Protein AF-A0A381VLB3-F1 (afdb_monomer)

Solvent-accessible surface area (backbone atoms only — not comparable to full-atom values): 6171 Å² total; per-residue (Å²): 112,69,66,58,53,52,51,51,50,52,49,58,56,52,54,65,74,71,56,72,93,39,59,98,64,31,48,69,50,97,71,81,54,93,46,52,43,72,80,41,72,71,58,32,36,32,46,71,58,45,47,52,40,43,41,36,32,59,76,40,69,53,92,67,98,45,54,66,68,59,22,39,35,33,28,48,66,27,35,78,75,43,78,52,72,46,52,72,92,58,93,87,38,25,97,55,68,78,83,57,78,68,134

Sequence (103 aa):
MKDIKYLILVFTLIIRFVFSQCDSAFTYFNSIPGNVNILVGDSCFYDPDLEALNDLISLNQLQYDSALDLGTQTWFNGRLKILVAGNYGNSTGVNDTIYTLPE

Foldseek 3Di:
DVVVVVVVVVVVVVVVVPDDPDPPQWDADPDADPLEAEPDADRTAGNVQQVQLVCQCVVQVADDPGSRVAARFYHYHRYTDDHDAADPVDPRHGPDGRDDGDD

Radius of gyration: 18.83 Å; Cα contacts (8 Å, |Δi|>4): 142; chains: 1; bounding box: 34×52×42 Å

Mean predicted aligned error: 6.57 Å

Nearest PDB structures (foldseek):
  2wg3-assembly1_A  TM=3.517E-01  e=3.742E+00  Homo sapiens
  2wg4-assembly1_A  TM=3.435E-01  e=3.073E+00  Mus musculus

Structure (mmCIF, N/CA/C/O backbone):
data_AF-A0A381VLB3-F1
#
_entry.id   AF-A0A381VLB3-F1
#
loop_
_atom_site.group_PDB
_atom_site.id
_atom_site.type_symbol
_atom_site.label_atom_id
_atom_site.label_alt_id
_atom_site.label_comp_id
_atom_site.label_asym_id
_atom_site.label_entity_id
_atom_site.label_seq_id
_atom_site.pdbx_PDB_ins_code
_atom_site.Cartn_x
_atom_site.Cartn_y
_atom_site.Cartn_z
_atom_site.occupancy
_atom_site.B_iso_or_equiv
_atom_site.auth_seq_id
_atom_site.auth_comp_id
_atom_site.auth_asym_id
_atom_site.auth_atom_id
_atom_site.pdbx_PDB_model_num
ATOM 1 N N . MET A 1 1 ? 16.434 -42.545 -26.735 1.00 63.44 1 MET A N 1
ATOM 2 C CA . MET A 1 1 ? 16.222 -41.108 -27.068 1.00 63.44 1 MET A CA 1
ATOM 3 C C . MET A 1 1 ? 14.887 -40.563 -26.563 1.00 63.44 1 MET A C 1
ATOM 5 O O . MET A 1 1 ? 14.882 -39.446 -26.066 1.00 63.44 1 MET A O 1
ATOM 9 N N . LYS A 1 2 ? 13.764 -41.294 -26.684 1.00 68.75 2 LYS A N 1
ATOM 10 C CA . LYS A 1 2 ? 12.469 -40.874 -26.107 1.00 68.75 2 LYS A CA 1
ATOM 11 C C . LYS A 1 2 ? 12.531 -40.751 -24.581 1.00 68.75 2 LYS A C 1
ATOM 13 O O . LYS A 1 2 ? 12.085 -39.743 -24.053 1.00 68.75 2 LYS A O 1
ATOM 18 N N . ASP A 1 3 ? 13.178 -41.695 -23.907 1.00 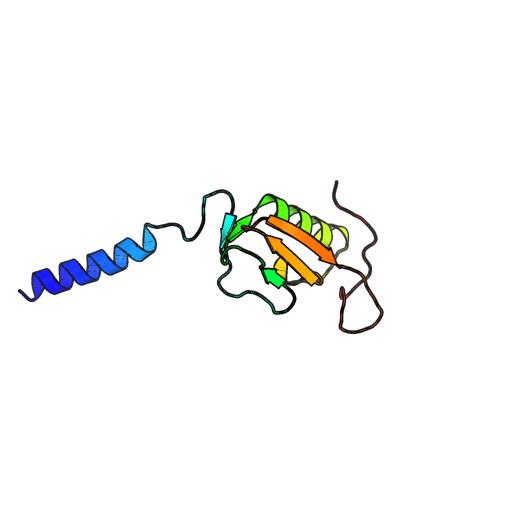76.44 3 ASP A N 1
ATOM 19 C CA . ASP A 1 3 ? 13.266 -41.727 -22.436 1.00 76.44 3 ASP A CA 1
ATOM 20 C C . ASP A 1 3 ? 14.048 -40.532 -21.872 1.00 76.44 3 ASP A C 1
ATOM 22 O O . ASP A 1 3 ? 13.633 -39.911 -20.901 1.00 76.44 3 ASP A O 1
ATOM 26 N N . ILE A 1 4 ? 15.117 -40.119 -22.563 1.00 84.19 4 ILE A N 1
ATOM 27 C CA . ILE A 1 4 ? 15.890 -38.908 -22.237 1.00 84.19 4 ILE A CA 1
ATOM 28 C C . ILE A 1 4 ? 15.030 -37.646 -22.402 1.00 84.19 4 ILE A C 1
ATOM 30 O O . ILE A 1 4 ? 15.110 -36.739 -21.582 1.00 84.19 4 ILE A O 1
ATOM 34 N N . LYS A 1 5 ? 14.169 -37.586 -23.429 1.00 83.81 5 LYS A N 1
ATOM 35 C CA . LYS A 1 5 ? 13.245 -36.455 -23.619 1.00 83.81 5 LYS A CA 1
ATOM 36 C C . LYS A 1 5 ? 12.211 -36.375 -22.495 1.00 83.81 5 LYS A C 1
ATOM 38 O O . LYS A 1 5 ? 11.954 -35.277 -22.017 1.00 83.81 5 LYS A O 1
ATOM 43 N N . TYR A 1 6 ? 11.660 -37.508 -22.051 1.00 86.00 6 TYR A N 1
ATOM 44 C CA . TYR A 1 6 ? 10.752 -37.542 -20.898 1.00 86.00 6 TYR A CA 1
ATOM 45 C C . TYR A 1 6 ? 11.456 -37.113 -19.610 1.00 86.00 6 TYR A C 1
ATOM 47 O O . TYR A 1 6 ? 10.901 -36.317 -18.860 1.00 86.00 6 TYR A O 1
ATOM 55 N N . LEU A 1 7 ? 12.695 -37.562 -19.392 1.00 86.44 7 LEU A N 1
ATOM 56 C CA . LEU A 1 7 ? 13.492 -37.169 -18.231 1.00 86.44 7 LEU A CA 1
ATOM 57 C C . LEU A 1 7 ? 13.762 -35.655 -18.205 1.00 86.44 7 LEU A C 1
ATOM 59 O O . LEU A 1 7 ? 13.572 -35.018 -17.174 1.00 86.44 7 LEU A O 1
ATOM 63 N N . ILE A 1 8 ? 14.135 -35.065 -19.347 1.00 86.31 8 ILE A N 1
ATOM 64 C CA . ILE A 1 8 ? 14.321 -33.611 -19.481 1.00 86.31 8 ILE A CA 1
ATOM 65 C C . ILE A 1 8 ? 13.006 -32.873 -19.199 1.00 86.31 8 ILE A C 1
ATOM 67 O O . ILE A 1 8 ? 13.009 -31.883 -18.476 1.00 86.31 8 ILE A O 1
ATOM 71 N N . LEU A 1 9 ? 11.879 -33.364 -19.718 1.00 85.50 9 LEU A N 1
ATOM 72 C CA . LEU A 1 9 ? 10.574 -32.721 -19.552 1.00 85.50 9 LEU A CA 1
ATOM 73 C C . LEU A 1 9 ? 10.123 -32.731 -18.081 1.00 85.50 9 LEU A C 1
ATOM 75 O O . LEU A 1 9 ? 9.722 -31.695 -17.550 1.00 85.50 9 LEU A O 1
ATOM 79 N N . VAL A 1 10 ? 10.291 -33.865 -17.395 1.00 86.62 10 VAL A N 1
ATOM 80 C CA . VAL A 1 10 ? 10.048 -33.995 -15.950 1.00 86.62 10 VAL A CA 1
ATOM 81 C C . VAL A 1 10 ? 10.972 -33.069 -15.156 1.00 86.62 10 VAL A C 1
ATOM 83 O O . VAL A 1 10 ? 10.505 -32.349 -14.279 1.00 86.62 10 VAL A O 1
ATOM 86 N N . PHE A 1 11 ? 12.259 -33.011 -15.498 1.00 84.25 11 PHE A N 1
ATOM 87 C CA . PHE A 1 11 ? 13.223 -32.138 -14.828 1.00 84.25 11 PHE A CA 1
ATOM 88 C C . PHE A 1 11 ? 12.876 -30.649 -14.991 1.00 84.25 11 PHE A C 1
ATOM 90 O O . PHE A 1 11 ? 12.895 -29.901 -14.016 1.00 84.25 11 PHE A O 1
ATOM 97 N N . THR A 1 12 ? 12.467 -30.219 -16.191 1.00 81.38 12 THR A N 1
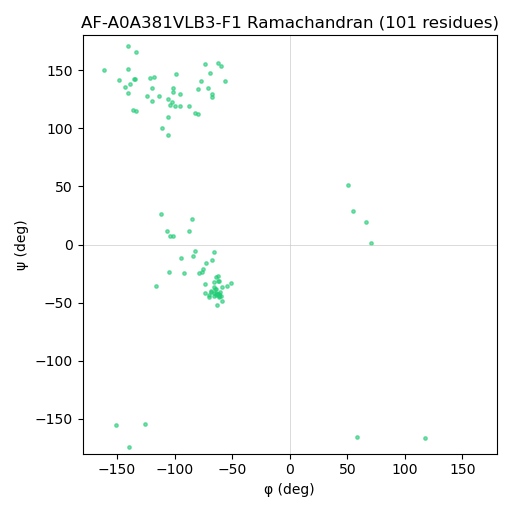ATOM 98 C CA . THR A 1 12 ? 12.019 -28.835 -16.430 1.00 81.38 12 THR A CA 1
ATOM 99 C C . THR A 1 12 ? 10.730 -28.484 -15.691 1.00 81.38 12 THR A C 1
ATOM 101 O O . THR A 1 12 ? 10.561 -27.336 -15.283 1.00 81.38 12 THR A O 1
ATOM 104 N N . LEU A 1 13 ? 9.835 -29.458 -15.493 1.00 77.75 13 LEU A N 1
ATOM 105 C CA . LEU A 1 13 ? 8.613 -29.269 -14.718 1.00 77.75 13 LEU A CA 1
ATOM 106 C C . LEU A 1 13 ? 8.940 -29.117 -13.229 1.00 77.75 13 LEU A C 1
ATOM 108 O O . LEU A 1 13 ? 8.444 -28.194 -12.599 1.00 77.75 13 LEU A O 1
ATOM 112 N N . ILE A 1 14 ? 9.823 -29.964 -12.688 1.00 78.19 14 ILE A N 1
ATOM 113 C CA . ILE A 1 14 ? 10.246 -29.920 -11.280 1.00 78.19 14 ILE A CA 1
ATOM 114 C C . ILE A 1 14 ? 10.963 -28.606 -10.965 1.00 78.19 14 ILE A C 1
ATOM 116 O O . ILE A 1 14 ? 10.663 -27.984 -9.954 1.00 78.19 14 ILE A O 1
ATOM 120 N N . ILE A 1 15 ? 11.849 -28.135 -11.847 1.00 71.44 15 ILE A N 1
ATOM 121 C CA . ILE A 1 15 ? 12.577 -26.870 -11.663 1.00 71.44 15 ILE A CA 1
ATOM 122 C C . ILE A 1 15 ? 11.637 -25.679 -11.422 1.00 71.44 15 ILE A C 1
ATOM 124 O O . ILE A 1 15 ? 11.958 -24.807 -10.618 1.00 71.44 15 ILE A O 1
ATOM 128 N N . ARG A 1 16 ? 10.461 -25.652 -12.063 1.00 66.75 16 ARG A N 1
ATOM 129 C CA . ARG A 1 16 ? 9.459 -24.586 -11.871 1.00 66.75 16 ARG A CA 1
ATOM 130 C C . ARG A 1 16 ? 8.937 -24.510 -10.433 1.00 66.75 16 ARG A C 1
ATOM 132 O O . ARG A 1 16 ? 8.523 -23.438 -10.022 1.00 66.75 16 ARG A O 1
ATOM 139 N N . PHE A 1 17 ? 8.961 -25.621 -9.697 1.00 66.06 17 PHE A N 1
ATOM 140 C CA . PHE A 1 17 ? 8.475 -25.714 -8.318 1.00 66.06 17 PHE A CA 1
ATOM 141 C C . PHE A 1 17 ? 9.572 -25.513 -7.263 1.00 66.06 17 PHE A C 1
ATOM 143 O O . PHE A 1 17 ? 9.254 -25.393 -6.085 1.00 66.06 17 PHE A O 1
ATOM 150 N N . VAL A 1 18 ? 10.852 -25.511 -7.653 1.00 67.31 18 VAL A N 1
ATOM 151 C CA . VAL A 1 18 ? 11.982 -25.413 -6.707 1.00 67.31 18 VAL A CA 1
ATOM 152 C C . VAL A 1 18 ? 12.416 -23.962 -6.480 1.00 67.31 18 VAL A C 1
ATOM 154 O O . VAL A 1 18 ? 12.979 -23.648 -5.435 1.00 67.31 18 VAL A O 1
ATOM 157 N N . PHE A 1 19 ? 12.149 -23.065 -7.429 1.00 68.50 19 PHE A N 1
ATOM 158 C CA . PHE A 1 19 ? 12.498 -21.654 -7.294 1.00 68.50 19 PHE A CA 1
ATOM 159 C C . PHE A 1 19 ? 11.317 -20.849 -6.760 1.00 68.50 19 PHE A C 1
ATOM 161 O O . PHE A 1 19 ? 10.278 -20.775 -7.414 1.00 68.50 19 PHE A O 1
ATOM 168 N N . SER A 1 20 ? 11.517 -20.230 -5.593 1.00 76.25 20 SER A N 1
ATOM 169 C CA . SER A 1 20 ? 10.642 -19.183 -5.064 1.00 76.25 20 SER A CA 1
ATOM 170 C C . SER A 1 20 ? 10.515 -18.034 -6.066 1.00 76.25 20 SER A C 1
ATOM 172 O O . SER A 1 20 ? 11.494 -17.661 -6.713 1.00 76.25 20 SER A O 1
ATOM 174 N N . GLN A 1 21 ? 9.313 -17.476 -6.196 1.00 87.12 21 GLN A N 1
ATOM 175 C CA . GLN A 1 21 ? 9.019 -16.374 -7.120 1.00 87.12 21 GLN A CA 1
ATOM 176 C C . GLN A 1 21 ? 9.546 -15.038 -6.596 1.00 87.12 21 GLN A C 1
ATOM 178 O O . GLN A 1 21 ? 9.817 -14.152 -7.398 1.00 87.12 21 GLN A O 1
ATOM 183 N N . CYS A 1 22 ? 9.720 -14.933 -5.279 1.00 93.56 22 CYS A N 1
ATOM 184 C CA . CYS A 1 22 ? 10.229 -13.758 -4.588 1.00 93.56 22 CYS A CA 1
ATOM 185 C C . CYS A 1 22 ? 11.303 -14.143 -3.567 1.00 93.56 22 CYS A C 1
ATOM 187 O O . CYS A 1 22 ? 11.435 -15.311 -3.184 1.00 93.56 22 CYS A O 1
ATOM 189 N N . ASP A 1 23 ? 12.042 -13.152 -3.082 1.00 92.69 23 ASP A N 1
ATOM 190 C CA . ASP A 1 23 ? 12.850 -13.314 -1.876 1.00 92.69 23 ASP A CA 1
ATOM 191 C C . ASP A 1 23 ? 11.957 -13.629 -0.666 1.00 92.69 23 ASP A C 1
ATOM 193 O O . ASP A 1 23 ? 10.783 -13.274 -0.633 1.00 92.69 23 ASP A O 1
ATOM 197 N N . SER A 1 24 ? 12.516 -14.263 0.366 1.00 93.69 24 SER A N 1
ATOM 198 C CA . SER A 1 24 ? 11.752 -14.785 1.513 1.00 93.69 24 SER A CA 1
ATOM 199 C C . SER A 1 24 ? 11.070 -13.733 2.397 1.00 93.69 24 SER A C 1
ATOM 201 O O . SER A 1 24 ? 10.401 -14.112 3.349 1.00 93.69 24 SER A O 1
ATOM 203 N N . ALA A 1 25 ? 11.312 -12.445 2.150 1.00 96.88 25 ALA A N 1
ATOM 204 C CA . ALA A 1 25 ? 10.696 -11.322 2.863 1.00 96.88 25 ALA A CA 1
ATOM 205 C C . ALA A 1 25 ? 9.638 -10.595 2.012 1.00 96.88 25 ALA A C 1
ATOM 207 O O . ALA A 1 25 ? 9.268 -9.455 2.311 1.00 96.88 25 ALA A O 1
ATOM 208 N N . PHE A 1 26 ? 9.255 -11.202 0.888 1.00 97.62 26 PHE A N 1
ATOM 209 C CA . PHE A 1 26 ? 8.316 -10.644 -0.063 1.00 97.62 26 PHE A CA 1
ATOM 210 C C . PHE A 1 26 ? 7.292 -11.697 -0.478 1.00 97.62 26 PHE A C 1
ATOM 212 O O . PHE A 1 26 ? 7.620 -12.855 -0.746 1.00 97.62 26 PHE A O 1
ATOM 219 N N . THR A 1 27 ? 6.060 -11.244 -0.654 1.00 97.12 27 THR A N 1
ATOM 220 C CA . THR A 1 27 ? 4.944 -12.052 -1.125 1.00 97.12 27 THR A CA 1
ATOM 221 C C . THR A 1 27 ? 4.690 -11.788 -2.605 1.00 97.12 27 THR A C 1
ATOM 223 O O . THR A 1 27 ? 4.594 -10.641 -3.049 1.00 97.12 27 THR A O 1
ATOM 226 N N . TYR A 1 28 ? 4.566 -12.872 -3.375 1.00 96.31 28 TYR A N 1
ATOM 227 C CA . TYR A 1 28 ? 4.220 -12.830 -4.794 1.00 96.31 28 TYR A CA 1
ATOM 228 C C . TYR A 1 28 ? 2.713 -12.645 -5.001 1.00 96.31 28 TYR A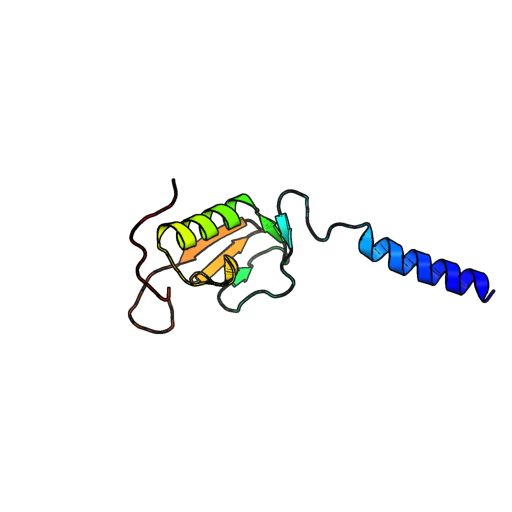 C 1
ATOM 230 O O . TYR A 1 28 ? 1.916 -13.398 -4.441 1.00 96.31 28 TYR A O 1
ATOM 238 N N . PHE A 1 29 ? 2.335 -11.736 -5.899 1.00 96.56 29 PHE A N 1
ATOM 239 C CA . PHE A 1 29 ? 0.966 -11.600 -6.398 1.00 96.56 29 PHE A CA 1
ATOM 240 C C . PHE A 1 29 ? 0.890 -11.968 -7.882 1.00 96.56 29 PHE A C 1
ATOM 242 O O . PHE A 1 29 ? 1.619 -11.442 -8.718 1.00 96.56 29 PHE A O 1
ATOM 249 N N . ASN A 1 30 ? -0.030 -12.862 -8.240 1.00 94.81 30 ASN A N 1
ATOM 250 C CA . ASN A 1 30 ? -0.236 -13.300 -9.625 1.00 94.81 30 ASN A CA 1
ATOM 251 C C . ASN A 1 30 ? -0.965 -12.260 -10.493 1.00 94.81 30 ASN A C 1
ATOM 253 O O . ASN A 1 30 ? -0.891 -12.322 -11.720 1.00 94.81 30 ASN A O 1
ATOM 257 N N . SER A 1 31 ? -1.684 -11.326 -9.872 1.00 95.69 31 SER A N 1
ATOM 258 C CA . SER A 1 31 ? -2.380 -10.225 -10.537 1.00 95.69 31 SER A CA 1
ATOM 259 C C . SER A 1 31 ? -2.295 -8.965 -9.691 1.00 95.69 31 SER A C 1
ATOM 261 O O . SER A 1 31 ? -2.523 -9.019 -8.485 1.00 95.69 31 SER A O 1
ATOM 263 N N . ILE A 1 32 ? -1.996 -7.840 -10.339 1.00 97.00 32 ILE A N 1
ATOM 264 C CA . ILE A 1 32 ? -1.867 -6.534 -9.695 1.00 97.00 32 ILE A CA 1
ATOM 265 C C . ILE A 1 32 ? -3.102 -5.694 -10.038 1.00 97.00 32 ILE A C 1
ATOM 267 O O . ILE A 1 32 ? -3.403 -5.548 -11.229 1.00 97.00 32 ILE A O 1
ATOM 271 N N . PRO A 1 33 ? -3.830 -5.159 -9.044 1.00 95.94 33 PRO A N 1
ATOM 272 C CA . PRO A 1 33 ? -5.014 -4.352 -9.300 1.00 95.94 33 PRO A CA 1
ATOM 273 C C . PRO A 1 33 ? -4.628 -2.961 -9.834 1.00 95.94 33 PRO A C 1
ATOM 275 O O . PRO A 1 33 ? -3.518 -2.468 -9.632 1.00 95.94 33 PRO A O 1
ATOM 278 N N . GLY A 1 34 ? -5.539 -2.318 -10.570 1.00 95.12 34 GLY A N 1
ATOM 279 C CA . GLY A 1 34 ? -5.237 -1.102 -11.345 1.00 95.12 34 GLY A CA 1
ATOM 280 C C . GLY A 1 34 ? -4.915 0.152 -10.518 1.00 95.12 34 GLY A C 1
ATOM 281 O O . GLY A 1 34 ? -4.412 1.131 -11.061 1.00 95.12 34 GLY A O 1
ATOM 282 N N . ASN A 1 35 ? -5.196 0.132 -9.216 1.00 94.94 35 ASN A N 1
ATOM 283 C CA . ASN A 1 35 ? -4.864 1.180 -8.247 1.00 94.94 35 ASN A CA 1
ATOM 284 C C . ASN A 1 35 ? -3.410 1.095 -7.735 1.00 94.94 35 ASN A C 1
ATOM 286 O O . ASN A 1 35 ? -2.967 1.982 -7.001 1.00 94.94 35 ASN A O 1
ATOM 290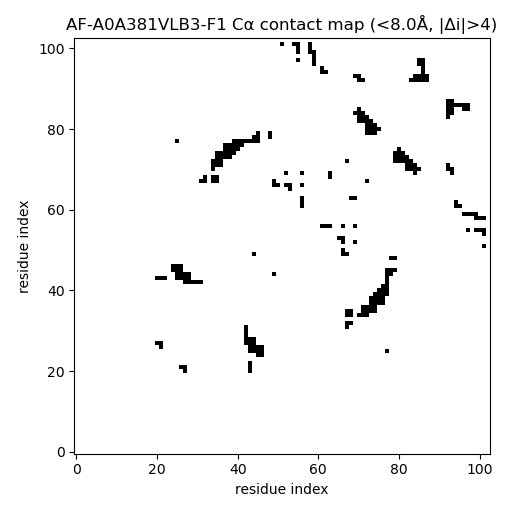 N N . VAL A 1 36 ? -2.663 0.052 -8.111 1.00 97.75 36 VAL A N 1
ATOM 291 C CA . VAL A 1 36 ? -1.264 -0.151 -7.722 1.00 97.75 36 VAL A CA 1
ATOM 292 C C . VAL A 1 36 ? -0.335 0.293 -8.849 1.00 97.75 36 VAL A C 1
ATOM 294 O O . VAL A 1 36 ? -0.334 -0.261 -9.946 1.00 97.75 36 VAL A O 1
ATOM 297 N N . ASN A 1 37 ? 0.507 1.280 -8.556 1.00 97.88 37 ASN A N 1
ATOM 298 C CA . ASN A 1 37 ? 1.562 1.749 -9.443 1.00 97.88 37 ASN A CA 1
ATOM 299 C C . ASN A 1 37 ? 2.931 1.239 -8.967 1.00 97.88 37 ASN A C 1
ATOM 301 O O . ASN A 1 37 ? 3.370 1.561 -7.863 1.00 97.88 37 ASN A O 1
ATOM 305 N N . ILE A 1 38 ? 3.635 0.480 -9.803 1.00 98.12 38 ILE A N 1
ATOM 306 C CA . ILE A 1 38 ? 4.975 -0.040 -9.502 1.00 98.12 38 ILE A CA 1
ATOM 307 C C . ILE A 1 38 ? 5.982 0.766 -10.320 1.00 98.12 38 ILE A C 1
ATOM 309 O O . ILE A 1 38 ? 6.042 0.639 -11.540 1.00 98.12 38 ILE A O 1
ATOM 313 N N . LEU A 1 39 ? 6.777 1.609 -9.657 1.00 97.19 39 LEU A N 1
ATOM 314 C CA . LEU A 1 39 ? 7.782 2.437 -10.336 1.00 97.19 39 LEU A CA 1
ATOM 315 C C . LEU A 1 39 ? 8.981 1.607 -10.801 1.00 97.19 39 LEU A C 1
ATOM 317 O O . LEU A 1 39 ? 9.519 1.827 -11.882 1.00 97.19 39 LEU A O 1
ATOM 321 N N . VAL A 1 40 ? 9.419 0.684 -9.946 1.00 95.25 40 VAL A N 1
ATOM 322 C CA . VAL A 1 40 ? 10.538 -0.239 -10.160 1.00 95.25 40 VAL A CA 1
ATOM 323 C C . VAL A 1 40 ? 10.211 -1.529 -9.419 1.00 95.25 40 VAL A C 1
ATOM 325 O O . VAL A 1 40 ? 9.699 -1.464 -8.302 1.00 95.25 40 VAL A O 1
ATOM 328 N N . GLY A 1 41 ? 10.546 -2.677 -10.002 1.00 91.62 41 GLY A N 1
ATOM 329 C CA . GLY A 1 41 ? 10.337 -3.993 -9.400 1.00 91.62 41 GLY A CA 1
ATOM 330 C C . GLY A 1 41 ? 9.379 -4.855 -10.211 1.00 91.62 41 GLY A C 1
ATOM 331 O O . GLY A 1 41 ? 9.084 -4.562 -11.370 1.00 91.62 41 GLY A O 1
ATOM 332 N N . ASP A 1 42 ? 8.929 -5.931 -9.588 1.00 92.69 42 ASP A N 1
ATOM 333 C CA . ASP A 1 42 ? 8.042 -6.942 -10.147 1.00 92.69 42 ASP A CA 1
ATOM 334 C C . ASP A 1 42 ? 6.810 -7.125 -9.242 1.00 92.69 42 ASP A C 1
ATOM 336 O O . ASP A 1 42 ? 6.397 -6.203 -8.541 1.00 92.69 42 ASP A O 1
ATOM 340 N N . SER A 1 43 ? 6.187 -8.302 -9.285 1.00 96.50 43 SER A N 1
ATOM 341 C CA . SER A 1 43 ? 4.999 -8.632 -8.496 1.00 96.50 43 SER A CA 1
ATOM 342 C C . SER A 1 43 ? 5.313 -9.139 -7.079 1.00 96.50 43 SER A C 1
ATOM 344 O O . SER A 1 43 ? 4.483 -9.838 -6.496 1.00 96.50 43 SER A O 1
ATOM 346 N N . CYS A 1 44 ? 6.491 -8.819 -6.539 1.00 97.56 44 CYS A N 1
ATOM 347 C CA . CYS A 1 44 ? 6.911 -9.144 -5.179 1.00 97.56 44 CYS A CA 1
ATOM 348 C C . CYS A 1 44 ? 6.799 -7.925 -4.254 1.00 97.56 44 CYS A C 1
ATOM 350 O O . CYS A 1 44 ? 7.421 -6.887 -4.487 1.00 97.56 44 CYS A O 1
ATOM 352 N N . PHE A 1 45 ? 6.036 -8.064 -3.171 1.00 98.50 45 PHE A N 1
ATOM 353 C CA . PHE A 1 45 ? 5.710 -6.979 -2.242 1.00 98.50 45 PHE A CA 1
ATOM 354 C C . PHE A 1 45 ? 6.205 -7.313 -0.842 1.00 98.50 45 PHE A C 1
ATOM 356 O O . PHE A 1 45 ? 6.042 -8.436 -0.386 1.00 98.50 45 PHE A O 1
ATOM 363 N N . TYR A 1 46 ? 6.838 -6.349 -0.182 1.00 98.44 46 TYR A N 1
ATOM 364 C CA . TYR A 1 46 ? 7.501 -6.548 1.102 1.00 98.44 46 TYR A CA 1
ATOM 365 C C . TYR A 1 46 ? 6.494 -6.842 2.211 1.00 98.44 46 TYR A C 1
ATOM 367 O O . TYR A 1 46 ? 5.564 -6.060 2.421 1.00 98.44 46 TYR A O 1
ATOM 375 N N . ASP A 1 47 ? 6.706 -7.940 2.935 1.00 98.50 47 ASP A N 1
ATOM 376 C CA . ASP A 1 47 ? 5.692 -8.487 3.841 1.00 98.50 47 ASP A CA 1
ATOM 377 C C . ASP A 1 47 ? 5.264 -7.503 4.946 1.00 98.50 47 ASP A C 1
ATOM 379 O O . ASP A 1 47 ? 4.062 -7.311 5.107 1.00 98.50 47 ASP A O 1
ATOM 383 N N . PRO A 1 48 ? 6.173 -6.779 5.632 1.00 98.31 48 PRO A N 1
ATOM 384 C CA . PRO A 1 48 ? 5.768 -5.775 6.623 1.00 98.31 48 PRO A CA 1
ATOM 385 C C . PRO A 1 48 ? 4.951 -4.607 6.058 1.00 98.31 48 PRO A C 1
ATOM 387 O O . PRO A 1 48 ? 4.111 -4.046 6.755 1.00 98.31 48 PRO A O 1
ATOM 390 N N . ASP A 1 49 ? 5.180 -4.218 4.798 1.00 98.56 49 ASP A N 1
ATOM 391 C CA . ASP A 1 49 ? 4.377 -3.154 4.186 1.00 98.56 49 ASP A CA 1
ATOM 392 C C . ASP A 1 49 ? 2.959 -3.680 3.862 1.00 98.56 49 ASP A C 1
ATOM 394 O O . ASP A 1 49 ? 1.984 -2.940 3.987 1.00 98.56 49 ASP A O 1
ATOM 398 N N . LEU A 1 50 ? 2.825 -4.960 3.483 1.00 98.56 50 LEU A N 1
ATOM 399 C CA . LEU A 1 50 ? 1.524 -5.622 3.316 1.00 98.56 50 LEU A CA 1
ATOM 400 C C . LEU A 1 50 ? 0.799 -5.809 4.654 1.00 98.56 50 LEU A C 1
ATOM 402 O O . LEU A 1 50 ? -0.413 -5.624 4.717 1.00 98.56 50 LEU A O 1
ATOM 406 N N . GLU A 1 51 ? 1.527 -6.166 5.713 1.00 98.31 51 GLU A N 1
ATOM 407 C CA . GLU A 1 51 ? 1.002 -6.300 7.076 1.00 98.31 51 GLU A CA 1
ATOM 408 C C . GLU A 1 51 ? 0.405 -4.976 7.558 1.00 98.31 51 GLU A C 1
ATOM 410 O O . GLU A 1 51 ? -0.767 -4.943 7.913 1.00 98.31 51 GLU A O 1
ATOM 415 N N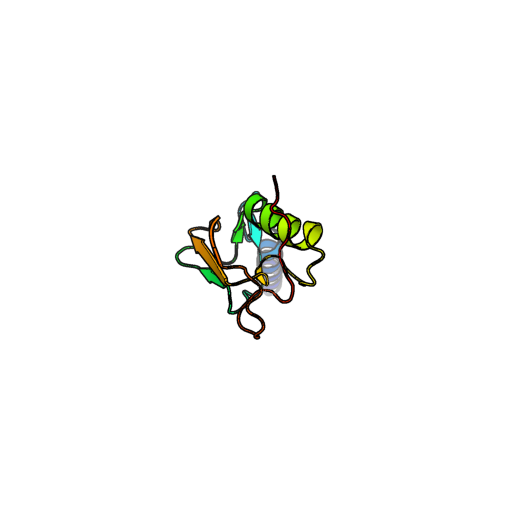 . ALA A 1 52 ? 1.124 -3.859 7.408 1.00 97.62 52 ALA A N 1
ATOM 416 C CA . ALA A 1 52 ? 0.607 -2.538 7.770 1.00 97.62 52 ALA A CA 1
ATOM 417 C C . ALA A 1 52 ? -0.679 -2.155 7.003 1.00 97.62 52 ALA A C 1
ATOM 419 O O . ALA A 1 52 ? -1.586 -1.532 7.560 1.00 97.62 52 ALA A O 1
ATOM 420 N N . LEU A 1 53 ? -0.793 -2.530 5.722 1.00 98.00 53 LEU A N 1
ATOM 421 C CA . LEU A 1 53 ? -2.022 -2.324 4.944 1.00 98.00 53 LEU A CA 1
ATOM 422 C C . LEU A 1 53 ? -3.170 -3.217 5.442 1.00 98.00 53 LEU A C 1
ATOM 424 O O . LEU A 1 53 ? -4.304 -2.749 5.545 1.00 98.00 53 LEU A O 1
ATOM 428 N N . ASN A 1 54 ? -2.888 -4.477 5.779 1.00 97.88 54 ASN A N 1
ATOM 429 C CA . ASN A 1 54 ? -3.870 -5.395 6.362 1.00 97.88 54 ASN A CA 1
ATOM 430 C C . ASN A 1 54 ? -4.329 -4.944 7.756 1.00 97.88 54 ASN A C 1
ATOM 432 O O . ASN A 1 54 ? -5.514 -5.054 8.080 1.00 97.88 54 ASN A O 1
ATOM 436 N N . ASP A 1 55 ? -3.434 -4.380 8.559 1.00 97.56 55 ASP A N 1
ATOM 437 C CA . ASP A 1 55 ? -3.769 -3.782 9.848 1.00 97.56 55 ASP A CA 1
ATOM 438 C C . ASP A 1 55 ? -4.682 -2.573 9.656 1.00 97.56 55 ASP A C 1
ATOM 440 O O . ASP A 1 55 ? -5.706 -2.458 10.327 1.00 97.56 55 ASP A O 1
ATOM 444 N N . LEU A 1 56 ? -4.396 -1.713 8.670 1.00 96.75 56 LEU A N 1
ATOM 445 C CA . LEU A 1 56 ? -5.270 -0.587 8.340 1.00 96.75 56 LEU A CA 1
ATOM 446 C C . LEU A 1 56 ? -6.669 -1.065 7.921 1.00 96.75 56 LEU A C 1
ATOM 448 O O . LEU A 1 56 ? -7.667 -0.476 8.335 1.00 96.75 56 LEU A O 1
ATOM 452 N N . ILE A 1 57 ? -6.760 -2.141 7.136 1.00 96.69 57 ILE A N 1
ATOM 453 C CA . ILE A 1 57 ? -8.036 -2.755 6.741 1.00 96.69 57 ILE A CA 1
ATOM 454 C C . ILE A 1 57 ? -8.778 -3.294 7.968 1.00 96.69 57 ILE A C 1
ATOM 456 O O . ILE A 1 57 ? -9.943 -2.953 8.179 1.00 96.69 57 ILE A O 1
ATOM 460 N N . SER A 1 58 ? -8.111 -4.106 8.788 1.00 96.75 58 SER A N 1
ATOM 461 C CA . SER A 1 58 ? -8.737 -4.823 9.901 1.00 96.75 58 SER A CA 1
ATOM 462 C C . SER A 1 58 ? -9.159 -3.897 11.046 1.00 96.75 58 SER A C 1
ATOM 464 O O . SER A 1 58 ? -10.295 -4.000 11.514 1.00 96.75 58 SER A O 1
ATOM 466 N N . LEU A 1 59 ? -8.311 -2.940 11.440 1.00 96.81 59 LEU A N 1
ATOM 467 C CA . LEU A 1 59 ? -8.605 -1.957 12.491 1.00 96.81 59 LEU A CA 1
ATOM 468 C C . LEU A 1 59 ? -9.809 -1.077 12.148 1.00 96.81 59 LEU A C 1
ATOM 470 O O . LEU A 1 59 ? -10.544 -0.659 13.039 1.00 96.81 59 LEU A O 1
ATOM 474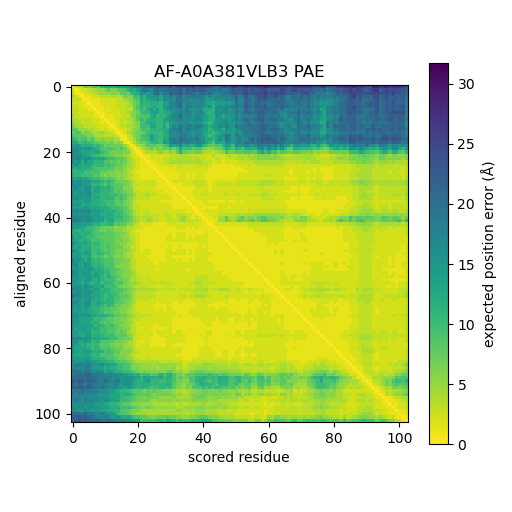 N N . ASN A 1 60 ? -10.026 -0.815 10.858 1.00 95.75 60 ASN A N 1
ATOM 475 C CA . ASN A 1 60 ? -11.131 0.009 10.369 1.00 95.75 60 ASN A CA 1
ATOM 476 C C . ASN A 1 60 ? -12.296 -0.816 9.805 1.00 95.75 60 ASN A C 1
ATOM 478 O O . ASN A 1 60 ? -13.223 -0.242 9.243 1.00 95.75 60 ASN A O 1
ATOM 482 N N . GLN A 1 61 ? -12.261 -2.148 9.946 1.00 95.81 61 GLN A N 1
ATOM 483 C CA . GLN A 1 61 ? -13.306 -3.067 9.473 1.00 95.81 61 GLN A CA 1
ATOM 484 C C . GLN A 1 61 ? -13.636 -2.916 7.973 1.00 95.81 61 GLN A C 1
ATOM 486 O O . GLN A 1 61 ? -14.753 -3.205 7.531 1.00 95.81 61 GLN A O 1
ATOM 491 N N . LEU A 1 62 ? -12.655 -2.488 7.174 1.00 95.00 62 LEU A N 1
ATOM 492 C CA . LEU A 1 62 ? -12.810 -2.301 5.734 1.00 95.00 62 LEU A CA 1
ATOM 493 C C . LEU A 1 62 ? -12.961 -3.661 5.037 1.00 95.00 62 LEU A C 1
ATOM 495 O O . LEU A 1 62 ? -12.393 -4.662 5.468 1.00 95.00 62 LEU A O 1
ATOM 499 N N . GLN A 1 63 ? -13.727 -3.699 3.947 1.00 93.81 63 GLN A N 1
ATOM 500 C CA . GLN A 1 63 ? -14.004 -4.927 3.196 1.00 93.81 63 GLN A CA 1
ATOM 501 C C . GLN A 1 63 ? -13.204 -4.931 1.887 1.00 93.81 63 GLN A C 1
ATOM 503 O O . GLN A 1 63 ? -13.640 -4.352 0.890 1.00 93.81 63 GLN A O 1
ATOM 508 N N . TYR A 1 64 ? -12.028 -5.562 1.920 1.00 94.56 64 TYR A N 1
ATOM 509 C CA . TYR A 1 64 ? -11.126 -5.755 0.781 1.00 94.56 64 TYR A CA 1
ATOM 510 C C . TYR A 1 64 ? -10.608 -7.194 0.762 1.00 94.56 64 TYR A C 1
ATOM 512 O O . TYR A 1 64 ? -10.315 -7.752 1.818 1.00 94.56 64 TYR A O 1
ATOM 520 N N . ASP A 1 65 ? -10.471 -7.776 -0.431 1.00 93.75 65 ASP A N 1
ATOM 521 C CA . ASP A 1 65 ? -9.961 -9.143 -0.601 1.00 93.75 65 ASP A CA 1
ATOM 522 C C . ASP A 1 65 ? -8.427 -9.201 -0.488 1.00 93.75 65 ASP A C 1
ATOM 524 O O . ASP A 1 65 ? -7.857 -10.238 -0.142 1.00 93.75 65 ASP A O 1
ATOM 528 N N . SER A 1 66 ? -7.748 -8.083 -0.764 1.00 96.06 66 SER A N 1
ATOM 529 C CA . SER A 1 66 ? -6.299 -7.945 -0.670 1.00 96.06 66 SER A CA 1
ATOM 530 C C . SER A 1 66 ? -5.870 -6.593 -0.098 1.00 96.06 66 SER A C 1
ATOM 532 O O . SER A 1 66 ? -6.488 -5.561 -0.360 1.00 96.06 66 SER A O 1
ATOM 534 N N . ALA A 1 67 ? -4.714 -6.574 0.575 1.00 97.38 67 ALA A N 1
ATOM 535 C CA . ALA A 1 67 ? -3.978 -5.350 0.899 1.00 97.38 67 ALA A CA 1
ATOM 536 C C . ALA A 1 67 ? -3.745 -4.457 -0.332 1.00 97.38 67 ALA A C 1
A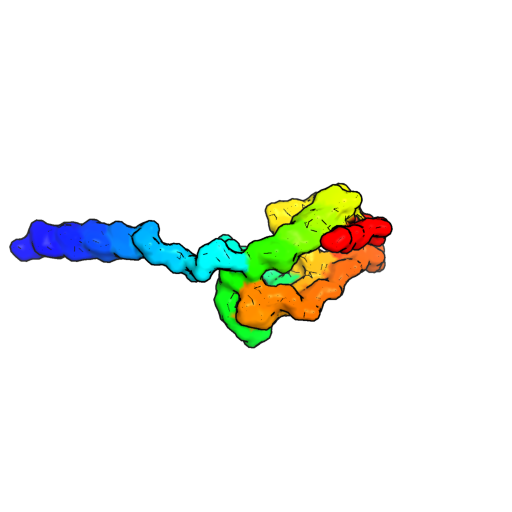TOM 538 O O . ALA A 1 67 ? -3.736 -3.232 -0.216 1.00 97.38 67 ALA A O 1
ATOM 539 N N . LEU A 1 68 ? -3.572 -5.054 -1.518 1.00 97.75 68 LEU A N 1
ATOM 540 C CA . LEU A 1 68 ? -3.331 -4.318 -2.758 1.00 97.75 68 LEU A CA 1
ATOM 541 C C . LEU A 1 68 ? -4.573 -3.597 -3.292 1.00 97.75 68 LEU A C 1
ATOM 543 O O . LEU A 1 68 ? -4.419 -2.696 -4.107 1.00 97.75 68 LEU A O 1
ATOM 547 N N . ASP A 1 69 ? -5.778 -3.928 -2.827 1.00 96.00 69 ASP A N 1
ATOM 548 C CA . ASP A 1 69 ? -7.017 -3.268 -3.263 1.00 96.00 69 ASP A CA 1
ATOM 549 C C . ASP A 1 69 ? -7.295 -1.961 -2.494 1.00 96.00 69 ASP A C 1
ATOM 551 O O . ASP A 1 69 ? -8.177 -1.179 -2.857 1.00 96.00 69 ASP A O 1
ATOM 555 N N . LEU A 1 70 ? -6.538 -1.698 -1.423 1.00 95.38 70 LEU A N 1
ATOM 556 C CA . LEU A 1 70 ? -6.745 -0.550 -0.549 1.00 95.38 70 LEU A CA 1
ATOM 557 C C . LEU A 1 70 ? -6.164 0.741 -1.138 1.00 95.38 70 LEU A C 1
ATOM 559 O O . LEU A 1 70 ? -4.946 0.926 -1.177 1.00 95.38 70 LEU A O 1
ATOM 563 N N . GLY A 1 71 ? -7.042 1.680 -1.498 1.00 94.31 71 GLY A N 1
ATOM 564 C CA . GLY A 1 71 ? -6.658 3.025 -1.943 1.00 94.31 71 GLY A CA 1
ATOM 565 C C . GLY A 1 71 ? -5.736 3.020 -3.168 1.00 94.31 71 GLY A C 1
ATOM 566 O O . GLY A 1 71 ? -5.585 2.011 -3.842 1.00 94.31 71 GLY A O 1
ATOM 567 N N . THR A 1 72 ? -5.099 4.146 -3.481 1.00 95.81 72 THR A N 1
ATOM 568 C CA . THR A 1 72 ? -4.093 4.208 -4.558 1.00 95.81 72 THR A CA 1
ATOM 569 C C . THR A 1 72 ? -2.701 4.049 -3.969 1.00 95.81 72 THR A C 1
ATOM 571 O O . THR A 1 72 ? -2.338 4.764 -3.032 1.00 95.81 72 THR A O 1
ATOM 574 N N . GLN A 1 73 ? -1.902 3.148 -4.535 1.00 97.69 73 GLN A N 1
ATOM 575 C CA . GLN A 1 73 ? -0.604 2.771 -3.984 1.00 97.69 73 GLN A CA 1
ATOM 576 C C . GLN A 1 73 ? 0.521 3.032 -4.980 1.00 97.69 73 GLN A C 1
ATOM 578 O O . GLN A 1 73 ? 0.365 2.835 -6.183 1.00 97.69 73 GLN A O 1
ATOM 583 N N . THR A 1 74 ? 1.682 3.457 -4.486 1.00 98.44 74 THR A N 1
ATOM 584 C CA . THR A 1 74 ? 2.920 3.509 -5.271 1.00 98.44 74 THR A CA 1
ATOM 585 C C . THR A 1 74 ? 4.016 2.720 -4.580 1.00 98.44 74 THR A C 1
ATOM 587 O O . THR A 1 74 ? 4.335 2.975 -3.417 1.00 98.44 74 THR A O 1
ATOM 590 N N . TRP A 1 75 ? 4.625 1.809 -5.331 1.00 98.62 75 TRP 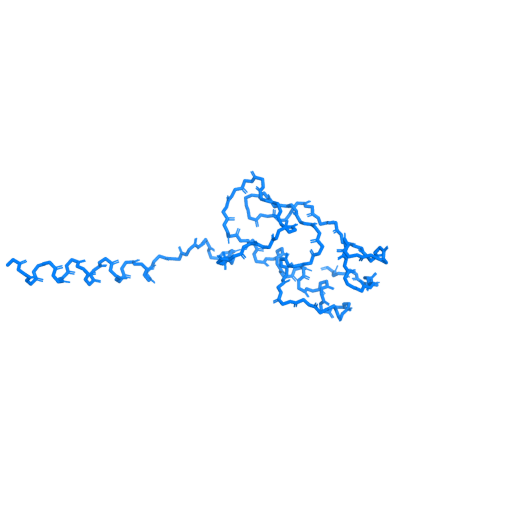A N 1
ATOM 591 C CA . TRP A 1 75 ? 5.648 0.884 -4.866 1.00 98.62 75 TRP A CA 1
ATOM 592 C C . TRP A 1 75 ? 6.970 1.108 -5.602 1.00 98.62 75 TRP A C 1
ATOM 594 O O . TRP A 1 75 ? 7.002 1.430 -6.792 1.00 98.62 75 TRP A O 1
ATOM 604 N N . PHE A 1 76 ? 8.079 0.933 -4.887 1.00 98.44 76 PHE A N 1
ATOM 605 C CA . PHE A 1 76 ? 9.431 1.006 -5.432 1.00 98.44 76 PHE A CA 1
ATOM 606 C C . PHE A 1 76 ? 10.268 -0.147 -4.888 1.00 98.44 76 PHE A C 1
ATOM 608 O O . PHE A 1 76 ? 10.537 -0.212 -3.687 1.00 98.44 76 PHE A O 1
ATOM 615 N N . ASN A 1 77 ? 10.693 -1.031 -5.786 1.00 97.31 77 ASN A N 1
ATOM 616 C CA . ASN A 1 77 ? 11.436 -2.253 -5.502 1.00 97.31 77 ASN A CA 1
ATOM 617 C C . ASN A 1 77 ? 10.757 -3.101 -4.409 1.00 97.31 77 ASN A C 1
ATOM 619 O O . ASN A 1 77 ? 11.360 -3.400 -3.380 1.00 97.31 77 ASN A O 1
ATOM 623 N N . GLY A 1 78 ? 9.458 -3.359 -4.588 1.00 97.88 78 GLY A N 1
ATOM 624 C CA . GLY A 1 78 ? 8.623 -4.108 -3.644 1.00 97.88 78 GLY A CA 1
ATOM 625 C C . GLY A 1 78 ? 8.305 -3.396 -2.324 1.00 97.88 78 GLY A C 1
ATOM 626 O O . GLY A 1 78 ? 7.614 -3.969 -1.493 1.00 97.88 78 GLY A O 1
ATOM 627 N N . ARG A 1 79 ? 8.759 -2.150 -2.110 1.00 98.38 79 ARG A N 1
ATOM 628 C CA . ARG A 1 79 ? 8.455 -1.346 -0.909 1.00 98.38 79 ARG A CA 1
ATOM 629 C C . ARG A 1 79 ? 7.368 -0.313 -1.165 1.00 98.38 79 ARG A C 1
ATOM 631 O O . ARG A 1 79 ? 7.471 0.436 -2.141 1.00 98.38 79 ARG A O 1
ATOM 638 N N . LEU A 1 80 ? 6.404 -0.196 -0.260 1.00 98.44 80 LEU A N 1
ATOM 639 C CA . LEU A 1 80 ? 5.372 0.835 -0.310 1.00 98.44 80 LEU A CA 1
ATOM 640 C C . LEU A 1 80 ? 6.021 2.204 -0.077 1.00 98.44 80 LEU A C 1
ATOM 642 O O . LEU A 1 80 ? 6.804 2.395 0.855 1.00 98.44 80 LEU A O 1
ATOM 646 N N . LYS A 1 81 ? 5.737 3.163 -0.960 1.00 98.38 81 LYS A N 1
ATOM 647 C CA . LYS A 1 81 ? 6.257 4.539 -0.874 1.00 98.38 81 LYS A CA 1
ATOM 648 C C . LYS A 1 81 ? 5.166 5.565 -0.667 1.00 98.38 81 LYS A C 1
ATOM 650 O O . LYS A 1 81 ? 5.401 6.563 0.007 1.00 98.38 81 LYS A O 1
ATOM 655 N N . ILE A 1 82 ? 4.007 5.342 -1.274 1.00 98.12 82 ILE A N 1
ATOM 656 C CA . ILE A 1 82 ? 2.876 6.258 -1.193 1.00 98.12 82 ILE A CA 1
ATOM 657 C C . ILE A 1 82 ? 1.610 5.425 -1.065 1.00 98.12 82 ILE A C 1
ATOM 659 O O . ILE A 1 82 ? 1.382 4.528 -1.873 1.00 98.12 82 ILE A O 1
ATOM 663 N N . LEU A 1 83 ? 0.789 5.775 -0.082 1.00 97.06 83 LEU A N 1
ATOM 664 C CA . LEU A 1 83 ? -0.593 5.344 0.036 1.00 97.06 83 LEU A CA 1
ATOM 665 C C . LEU A 1 83 ? -1.472 6.594 0.024 1.00 97.06 83 LEU A C 1
ATOM 667 O O . LEU A 1 83 ? -1.300 7.488 0.852 1.00 97.06 83 LEU A O 1
ATOM 671 N N . VAL A 1 84 ? -2.412 6.655 -0.914 1.00 95.44 84 VAL A N 1
ATOM 672 C CA . VAL A 1 84 ? -3.483 7.653 -0.933 1.00 95.44 84 VAL A CA 1
ATOM 673 C C . VAL A 1 84 ? -4.782 6.920 -0.637 1.00 95.44 84 VAL A C 1
ATOM 675 O O . VAL A 1 84 ? -5.348 6.259 -1.507 1.00 95.44 84 VAL A O 1
ATOM 678 N N . ALA A 1 85 ? -5.225 7.014 0.613 1.00 93.00 85 ALA A N 1
ATOM 679 C CA . ALA A 1 85 ? -6.382 6.294 1.123 1.00 93.00 85 ALA A CA 1
ATOM 680 C C . ALA A 1 85 ? -7.279 7.248 1.921 1.00 93.00 85 ALA A C 1
ATOM 682 O O . ALA A 1 85 ? -6.886 7.775 2.958 1.00 93.00 85 ALA A O 1
ATOM 683 N N . GLY A 1 86 ? -8.488 7.479 1.415 1.00 90.69 86 GLY A N 1
ATOM 684 C CA . GLY A 1 86 ? -9.524 8.253 2.085 1.00 90.69 86 GLY A CA 1
ATOM 685 C C . GLY A 1 86 ? -10.894 7.962 1.485 1.00 90.69 86 GLY A C 1
ATOM 686 O O . GLY A 1 86 ? -10.995 7.624 0.305 1.00 90.69 86 GLY A O 1
ATOM 687 N N . ASN A 1 87 ? -11.942 8.079 2.299 1.00 92.00 87 ASN A N 1
ATOM 688 C CA . ASN A 1 87 ? -13.317 8.020 1.817 1.00 92.00 87 ASN A CA 1
ATOM 689 C C . ASN A 1 87 ? -13.713 9.401 1.281 1.00 92.00 87 ASN A C 1
ATOM 691 O O . ASN A 1 87 ? -13.805 10.368 2.038 1.00 92.00 87 ASN A O 1
ATOM 695 N N . TYR A 1 88 ? -13.924 9.491 -0.031 1.00 87.31 88 TYR A N 1
ATOM 696 C CA . TYR A 1 88 ? -14.267 10.742 -0.715 1.00 87.31 88 TYR A CA 1
ATOM 697 C C . TYR A 1 88 ? -15.754 10.838 -1.091 1.00 87.31 88 TYR A C 1
ATOM 699 O O . TYR A 1 88 ? -16.141 11.753 -1.816 1.00 87.31 88 TYR A O 1
ATOM 707 N N . GLY A 1 89 ? -16.594 9.896 -0.644 1.00 84.00 89 GLY A N 1
ATOM 708 C CA . GLY A 1 89 ? -18.013 9.840 -1.016 1.00 84.00 89 GLY A CA 1
ATOM 709 C C . GLY A 1 89 ? -18.255 9.531 -2.500 1.00 84.00 89 GLY A C 1
ATOM 710 O O . GLY A 1 89 ? -19.322 9.833 -3.032 1.00 84.00 89 GLY A O 1
ATOM 711 N N . ASN A 1 90 ? -17.259 8.963 -3.184 1.00 82.31 90 ASN A N 1
ATOM 712 C CA . ASN A 1 90 ? -17.311 8.548 -4.582 1.00 82.31 90 ASN A CA 1
ATOM 713 C C . ASN A 1 90 ? -16.592 7.194 -4.762 1.00 82.31 90 ASN A C 1
ATOM 715 O O . ASN A 1 90 ? -16.152 6.584 -3.793 1.00 82.31 90 ASN A O 1
ATOM 719 N N . SER A 1 91 ? -16.450 6.726 -6.004 1.00 78.88 91 SER A N 1
ATOM 720 C CA . SER A 1 91 ? -15.808 5.442 -6.316 1.00 78.88 91 SER A CA 1
ATOM 721 C C . SER A 1 91 ? -14.282 5.508 -6.485 1.00 78.88 91 SER A C 1
ATOM 723 O O . SER A 1 91 ? -13.702 4.573 -7.028 1.00 78.88 91 SER A O 1
ATOM 725 N N . THR A 1 92 ? -13.622 6.616 -6.127 1.00 74.25 92 THR A N 1
ATOM 726 C CA . THR A 1 92 ? -12.185 6.842 -6.392 1.00 74.25 92 THR A CA 1
ATOM 727 C C . THR A 1 92 ? -11.335 6.856 -5.117 1.00 74.25 92 THR A C 1
ATOM 729 O O . THR A 1 92 ? -10.294 7.507 -5.082 1.00 74.25 92 THR A O 1
ATOM 732 N N . GLY A 1 93 ? -11.781 6.181 -4.055 1.00 82.06 93 GLY A N 1
ATOM 733 C CA . GLY A 1 93 ? -11.119 6.153 -2.750 1.00 82.06 93 GLY A CA 1
ATOM 734 C C . GLY A 1 93 ? -11.377 4.860 -1.980 1.00 82.06 93 GLY A C 1
ATOM 735 O O . GLY A 1 93 ? -11.650 3.818 -2.569 1.00 82.06 93 GLY A O 1
ATOM 736 N N . VAL A 1 94 ? -11.273 4.938 -0.656 1.00 90.88 94 VAL A N 1
ATOM 737 C CA . VAL A 1 94 ? -11.595 3.823 0.242 1.00 90.88 94 VAL A CA 1
ATOM 738 C C . VAL A 1 94 ? -13.113 3.703 0.383 1.00 90.88 94 VAL A C 1
ATOM 740 O O . VAL A 1 94 ? -13.805 4.719 0.463 1.00 90.88 94 VAL A O 1
ATOM 743 N N . ASN A 1 95 ? -13.622 2.469 0.417 1.00 85.75 95 ASN A N 1
ATOM 744 C CA . ASN A 1 95 ? -15.056 2.163 0.437 1.00 85.75 95 ASN A CA 1
ATOM 745 C C . ASN A 1 95 ? -15.763 2.676 1.702 1.00 85.75 95 ASN A C 1
ATOM 747 O O . ASN A 1 95 ? -16.957 2.967 1.659 1.00 85.75 95 ASN A O 1
ATOM 751 N N . ASP A 1 96 ? -15.031 2.787 2.811 1.00 90.38 96 ASP A N 1
ATOM 752 C CA . ASP A 1 96 ? -15.517 3.331 4.076 1.00 90.38 96 ASP A CA 1
ATOM 753 C C . ASP A 1 96 ? -14.445 4.206 4.754 1.00 90.38 96 ASP A C 1
ATOM 755 O O . ASP A 1 96 ? -13.308 4.322 4.293 1.00 90.38 96 ASP A O 1
ATOM 759 N N . THR A 1 97 ? -14.832 4.902 5.816 1.00 90.62 97 THR A N 1
ATOM 760 C CA . THR A 1 97 ? -14.001 5.861 6.541 1.00 90.62 97 THR A CA 1
ATOM 761 C C . THR A 1 97 ? -12.900 5.155 7.332 1.00 90.62 97 THR A C 1
ATOM 763 O O . THR A 1 97 ? -13.149 4.198 8.058 1.00 90.62 97 THR A O 1
ATOM 766 N N . ILE A 1 98 ? -11.678 5.680 7.239 1.00 92.62 98 ILE A N 1
ATOM 767 C CA . ILE A 1 98 ? -10.558 5.296 8.103 1.00 92.62 98 ILE A CA 1
ATOM 768 C C . ILE A 1 98 ? -10.611 6.167 9.362 1.00 92.62 98 ILE A C 1
ATOM 770 O O . ILE A 1 98 ? -10.499 7.390 9.279 1.00 92.62 98 ILE A O 1
ATOM 774 N N . TYR A 1 99 ? -10.765 5.535 10.521 1.00 92.88 99 TYR A N 1
ATOM 775 C CA . TYR A 1 99 ? -10.802 6.169 11.839 1.00 92.88 99 TYR A CA 1
ATOM 776 C C . TYR A 1 99 ? -9.515 5.966 12.642 1.00 92.88 99 TYR A C 1
ATOM 778 O O . TYR A 1 99 ? -9.238 6.735 13.561 1.00 92.88 99 TYR A O 1
ATOM 786 N N . THR A 1 100 ? -8.742 4.922 12.349 1.00 94.25 100 THR A N 1
ATOM 787 C CA . THR A 1 100 ? -7.574 4.514 13.141 1.00 94.25 100 THR A CA 1
ATOM 788 C C . THR A 1 100 ? -6.418 4.114 12.233 1.00 94.25 100 THR A C 1
ATOM 790 O O . THR A 1 100 ? -6.621 3.457 11.216 1.00 94.25 100 THR A O 1
ATOM 793 N N . LEU A 1 101 ? -5.203 4.532 12.588 1.00 93.69 101 LEU A N 1
ATOM 794 C CA .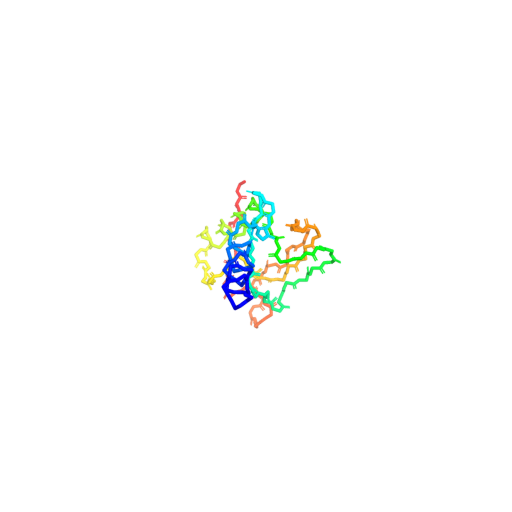 LEU A 1 101 ? -3.975 4.100 11.922 1.00 93.69 101 LEU A CA 1
ATOM 795 C C . LEU A 1 101 ? -3.312 2.976 12.742 1.00 93.69 101 LEU A C 1
ATOM 797 O O . LEU A 1 101 ? -3.427 3.014 13.968 1.00 93.69 101 LEU A O 1
ATOM 801 N N . PRO A 1 102 ? -2.637 2.009 12.094 1.00 88.56 102 PRO A N 1
ATOM 802 C CA . PRO A 1 102 ? -1.785 1.028 12.770 1.00 88.56 102 PRO A CA 1
ATOM 803 C C . PRO A 1 102 ? -0.646 1.694 13.558 1.00 88.56 102 PRO A C 1
ATOM 805 O O . PRO A 1 102 ? -0.231 2.804 13.208 1.00 88.56 102 PRO A O 1
ATOM 808 N N . GLU A 1 103 ? -0.159 1.015 14.601 1.00 81.19 103 GLU A N 1
ATOM 809 C CA . GLU A 1 103 ? 0.990 1.445 15.423 1.00 81.19 103 GLU A CA 1
ATOM 810 C C . GLU A 1 103 ? 2.348 1.084 14.806 1.00 81.19 103 GLU A C 1
ATOM 812 O O . GLU A 1 103 ? 2.455 0.015 14.165 1.00 81.19 103 GLU A O 1
#

Organism: NCBI:txid408172

pLDDT: mean 91.1, std 8.82, range [63.44, 98.62]

Secondary structure (DSSP, 8-state):
-HHHHHHHHHHHHHHHHHS-SS-TTEEE-SS--TTEEEEE--SEEEHHHHHHHHHHHHHTT---SSGGGSSEEEEETTEEEEEE----SSSSS-SS-------